Protein AF-A0A819VF96-F1 (afdb_monomer)

Sequence (65 aa):
QACAEFSALDGRAFQAMKGNGFQNLAQVLFDAGRSYNNSSIQVQDILPHPTTISRNVVRIYEQSK

pLDDT: mean 90.22, std 8.89, range [63.72, 97.75]

Solvent-accessible surface area (backbone atoms only — not comparable to full-atom values): 4065 Å² total; per-residue (Å²): 109,69,70,59,49,51,26,67,77,70,73,44,63,79,66,54,71,73,35,67,70,48,48,53,50,52,50,53,54,50,54,46,54,71,70,51,89,53,96,80,71,54,67,79,81,69,57,74,56,69,69,57,51,55,54,49,54,54,52,54,56,64,72,75,109

Organism: NCBI:txid392033

Secondary structure (DSSP, 8-state):
-HHHHHHHHTT--GGGGGSHHHHHHHHHHHHHHHH---TT--HHHHSPPHHHHHHHHHHHHHHT-

Foldseek 3Di:
DVLVCCCVVVVDDSCVCVDPVNVVVVVVVVVVCVVPPDPPDDPVVVDDDVVVVVVVVVVVVVVVD

InterPro domains:
  IPR018473 Hermes trasposase, DNA-binding domain [PF10683] (3-52)

Radius of g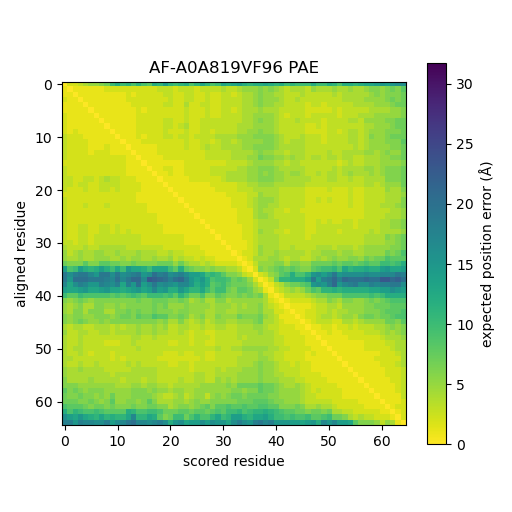yration: 14.43 Å; Cα contacts (8 Å, |Δi|>4): 11; chains: 1; bounding box: 32×28×35 Å

Structure (mmCIF, N/CA/C/O backbone):
data_AF-A0A819VF96-F1
#
_entry.id   AF-A0A819VF96-F1
#
loop_
_atom_site.group_PDB
_atom_site.id
_atom_site.type_symbol
_atom_site.label_atom_id
_atom_site.label_alt_id
_atom_site.label_comp_id
_atom_site.label_asym_id
_atom_site.label_entity_id
_atom_site.label_seq_id
_atom_site.pdbx_PDB_ins_code
_atom_site.Cartn_x
_atom_site.Cartn_y
_atom_site.Cartn_z
_atom_site.occupancy
_atom_site.B_iso_or_equiv
_atom_site.auth_seq_id
_atom_site.auth_comp_id
_atom_site.auth_asym_id
_atom_site.auth_atom_id
_atom_site.pdbx_PDB_model_num
ATOM 1 N N . GLN A 1 1 ? -4.972 -3.315 -15.394 1.00 84.69 1 GLN A N 1
ATOM 2 C CA . GLN A 1 1 ? -4.763 -4.697 -14.916 1.00 84.69 1 GLN A CA 1
ATOM 3 C C . GLN A 1 1 ? -4.299 -4.732 -13.458 1.00 84.69 1 GLN A C 1
ATOM 5 O O . GLN A 1 1 ? -4.990 -5.348 -12.661 1.00 84.69 1 GLN A O 1
ATOM 10 N N . ALA A 1 2 ? -3.258 -3.979 -13.079 1.00 93.06 2 ALA A N 1
ATOM 11 C CA . ALA A 1 2 ? -2.696 -3.963 -11.717 1.00 93.06 2 ALA 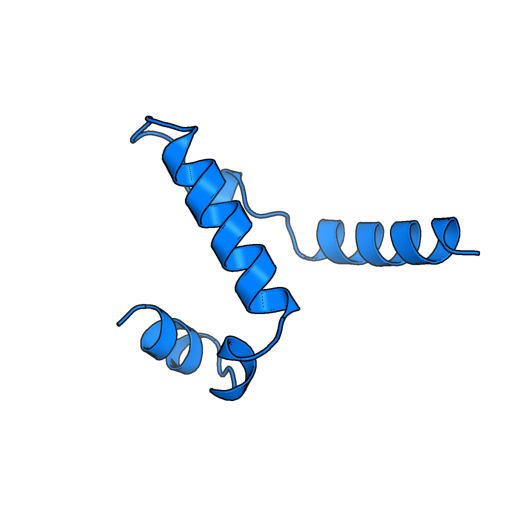A CA 1
ATOM 12 C C . ALA A 1 2 ? -3.715 -3.820 -10.560 1.00 93.06 2 ALA A C 1
ATOM 14 O O . ALA A 1 2 ? -3.630 -4.548 -9.580 1.00 93.06 2 ALA A O 1
ATOM 15 N N . CYS A 1 3 ? -4.725 -2.942 -10.661 1.00 94.19 3 CYS A N 1
ATOM 16 C CA . CYS A 1 3 ? -5.734 -2.812 -9.595 1.00 94.19 3 CYS A CA 1
ATOM 17 C C . CYS A 1 3 ? -6.607 -4.067 -9.423 1.00 94.19 3 CYS A C 1
ATOM 19 O O . CYS A 1 3 ? -7.030 -4.365 -8.311 1.00 94.19 3 CYS A O 1
ATOM 21 N N . ALA A 1 4 ? -6.886 -4.796 -10.507 1.00 96.19 4 ALA A N 1
ATOM 22 C CA . ALA A 1 4 ? -7.650 -6.039 -10.438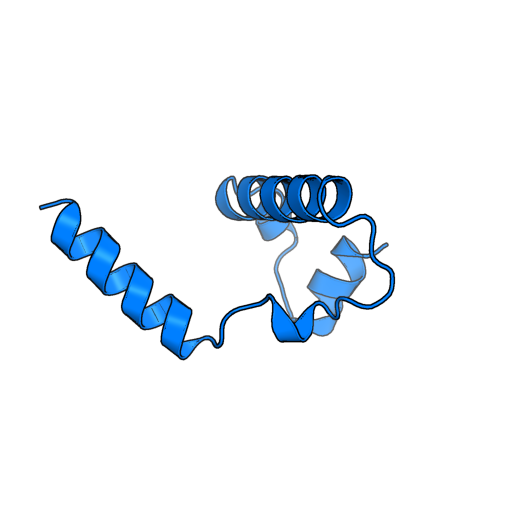 1.00 96.19 4 ALA A CA 1
ATOM 23 C C . ALA A 1 4 ? -6.822 -7.154 -9.780 1.00 96.19 4 ALA A C 1
ATOM 25 O O . ALA A 1 4 ? -7.341 -7.875 -8.934 1.00 96.19 4 ALA A O 1
ATOM 26 N N . GLU A 1 5 ? -5.530 -7.241 -10.112 1.00 97.38 5 GLU A N 1
ATOM 27 C CA . GLU A 1 5 ? -4.582 -8.171 -9.484 1.00 97.38 5 GLU A CA 1
ATOM 28 C C . GLU A 1 5 ? -4.402 -7.864 -7.998 1.00 97.38 5 GLU A C 1
ATOM 30 O O . GLU A 1 5 ? -4.535 -8.766 -7.182 1.00 97.38 5 GLU A O 1
ATOM 35 N N . PHE A 1 6 ? -4.218 -6.594 -7.630 1.00 96.00 6 PHE A N 1
ATOM 36 C CA . PHE A 1 6 ? -4.170 -6.166 -6.230 1.00 96.00 6 PHE A CA 1
ATOM 37 C C . PHE A 1 6 ? -5.424 -6.596 -5.454 1.00 96.00 6 PHE A C 1
ATOM 39 O O . PHE A 1 6 ? -5.325 -7.132 -4.355 1.00 96.00 6 PHE A O 1
ATOM 46 N N . SER A 1 7 ? -6.617 -6.425 -6.030 1.00 96.62 7 SER A N 1
ATOM 47 C CA . SER A 1 7 ? -7.851 -6.900 -5.395 1.00 96.62 7 SER A CA 1
ATOM 48 C C . SER A 1 7 ? -7.911 -8.418 -5.247 1.00 96.62 7 SER A C 1
ATOM 50 O O . SER A 1 7 ? -8.322 -8.901 -4.193 1.00 96.62 7 SER A O 1
ATOM 52 N N . ALA A 1 8 ? -7.532 -9.160 -6.287 1.00 97.50 8 ALA A N 1
ATOM 53 C CA . ALA A 1 8 ? -7.637 -10.613 -6.312 1.00 97.50 8 ALA A CA 1
ATOM 54 C C . ALA A 1 8 ? -6.593 -11.301 -5.419 1.00 97.50 8 ALA A C 1
ATOM 56 O O . ALA A 1 8 ? -6.936 -12.234 -4.698 1.00 97.50 8 ALA A O 1
ATOM 57 N N . LEU A 1 9 ? -5.342 -10.837 -5.452 1.00 97.75 9 LEU A N 1
ATOM 58 C CA . LEU A 1 9 ? -4.225 -11.430 -4.714 1.00 97.75 9 LEU A CA 1
ATOM 59 C C . LEU A 1 9 ? -4.274 -11.082 -3.222 1.00 97.75 9 LEU A C 1
ATOM 61 O O . LEU A 1 9 ? -4.024 -11.949 -2.388 1.00 97.75 9 LEU A O 1
ATOM 65 N N . ASP A 1 10 ? -4.672 -9.853 -2.882 1.00 97.06 10 ASP A N 1
ATOM 66 C CA . ASP A 1 10 ? -4.632 -9.361 -1.498 1.00 97.06 10 ASP A CA 1
ATOM 67 C C . ASP A 1 10 ? -6.014 -9.387 -0.816 1.00 97.06 10 ASP A C 1
ATOM 69 O O . ASP A 1 10 ? -6.177 -8.877 0.297 1.00 97.06 10 ASP A O 1
ATOM 73 N N . GLY A 1 11 ? -7.040 -9.925 -1.489 1.00 97.25 11 GLY A N 1
ATOM 74 C CA . GLY A 1 11 ? -8.409 -10.001 -0.969 1.00 97.25 11 GLY A CA 1
ATOM 75 C C . GLY A 1 11 ? -9.027 -8.629 -0.675 1.00 97.25 11 GLY A C 1
ATOM 76 O O . GLY A 1 11 ? -9.746 -8.461 0.313 1.00 97.25 11 GLY A O 1
ATOM 77 N N . ARG A 1 12 ? -8.721 -7.611 -1.490 1.00 97.06 12 ARG A N 1
ATOM 78 C CA . ARG A 1 12 ? -9.160 -6.225 -1.253 1.00 97.06 12 ARG A CA 1
ATOM 79 C C . ARG A 1 12 ? -10.454 -5.904 -1.988 1.00 97.06 12 ARG A C 1
ATOM 81 O O . ARG A 1 12 ? -10.578 -6.122 -3.192 1.00 97.06 12 ARG A O 1
ATOM 88 N N . ALA A 1 13 ? -11.392 -5.287 -1.270 1.00 97.38 13 ALA A N 1
ATOM 89 C CA . ALA A 1 13 ? -12.631 -4.781 -1.848 1.00 97.38 13 ALA A CA 1
ATOM 90 C C . ALA A 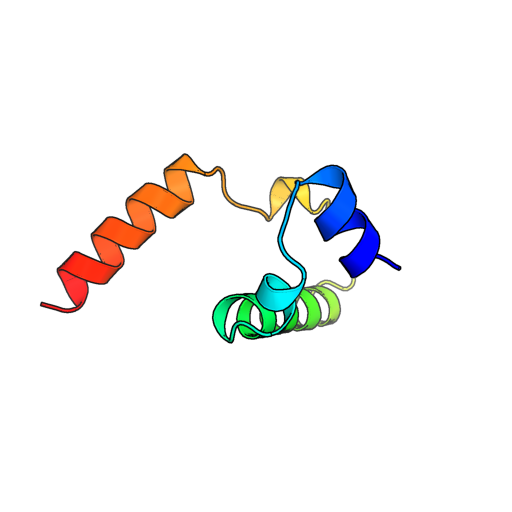1 13 ? -12.356 -3.714 -2.920 1.00 97.38 13 ALA A C 1
ATOM 92 O O . ALA A 1 13 ? -11.544 -2.814 -2.711 1.00 97.38 13 ALA A O 1
ATOM 93 N N . PHE A 1 14 ? -13.111 -3.742 -4.021 1.00 97.00 14 PHE A N 1
ATOM 94 C CA . PHE A 1 14 ? -12.937 -2.806 -5.143 1.00 97.00 14 PHE A CA 1
ATOM 95 C C . PHE A 1 14 ? -13.111 -1.331 -4.753 1.00 97.00 14 PHE A C 1
ATOM 97 O O . PHE A 1 14 ? -12.574 -0.437 -5.403 1.00 97.00 14 PHE A O 1
ATOM 104 N N . GLN A 1 15 ? -13.854 -1.056 -3.676 1.00 96.69 15 GLN A N 1
ATOM 105 C CA . GLN A 1 15 ? -14.027 0.306 -3.169 1.00 96.69 15 GLN A CA 1
ATOM 106 C C . GLN A 1 15 ? -12.734 0.896 -2.591 1.00 96.69 15 GLN A C 1
ATOM 108 O O . GLN A 1 15 ? -12.627 2.117 -2.510 1.00 96.69 15 GLN A O 1
ATOM 113 N N . ALA A 1 16 ? -11.736 0.073 -2.241 1.00 95.88 16 ALA A N 1
ATOM 114 C CA . ALA A 1 16 ? -10.448 0.554 -1.743 1.00 95.88 16 ALA A CA 1
ATOM 115 C C . ALA A 1 16 ? -9.780 1.536 -2.724 1.00 95.88 16 ALA A C 1
ATOM 117 O O . ALA A 1 16 ? -9.200 2.531 -2.301 1.00 95.88 16 ALA A O 1
ATOM 118 N N . MET A 1 17 ? -9.959 1.325 -4.032 1.00 95.56 17 MET A N 1
ATOM 119 C CA . MET A 1 17 ? -9.400 2.155 -5.105 1.00 95.56 17 MET A CA 1
ATOM 120 C C . MET A 1 17 ? -10.041 3.547 -5.177 1.00 95.56 17 MET A C 1
ATOM 122 O O . MET A 1 17 ? -9.463 4.475 -5.743 1.00 95.56 17 MET A O 1
ATOM 126 N N . LYS A 1 18 ? -11.241 3.707 -4.608 1.00 96.50 18 LYS A N 1
ATOM 127 C CA . LYS A 1 18 ? -11.927 5.001 -4.516 1.00 96.50 18 LYS A CA 1
ATOM 128 C C . LYS A 1 18 ? -11.538 5.794 -3.270 1.00 96.50 18 LYS A C 1
ATOM 130 O O . LYS A 1 18 ? -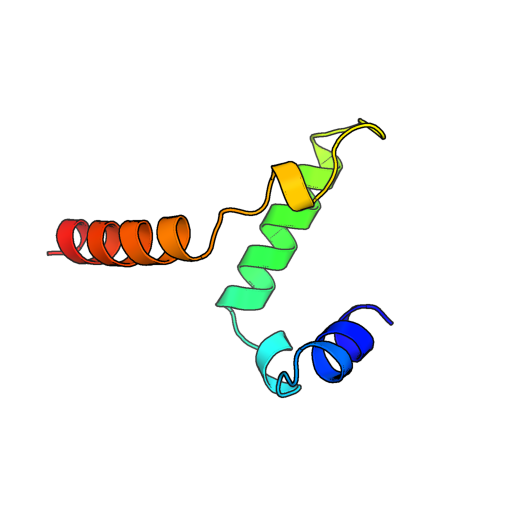11.908 6.956 -3.166 1.00 96.50 18 LYS A O 1
ATOM 135 N N . GLY A 1 19 ? -10.836 5.186 -2.315 1.00 96.44 19 GLY A N 1
ATOM 136 C CA . GLY A 1 19 ? -10.444 5.862 -1.086 1.00 96.44 19 GLY A CA 1
ATOM 137 C C . GLY A 1 19 ? -9.369 6.918 -1.337 1.00 96.44 19 GLY A C 1
ATOM 138 O O . GLY A 1 19 ? -8.348 6.627 -1.961 1.00 96.44 19 GLY A O 1
ATOM 139 N N . ASN A 1 20 ? -9.550 8.114 -0.770 1.00 97.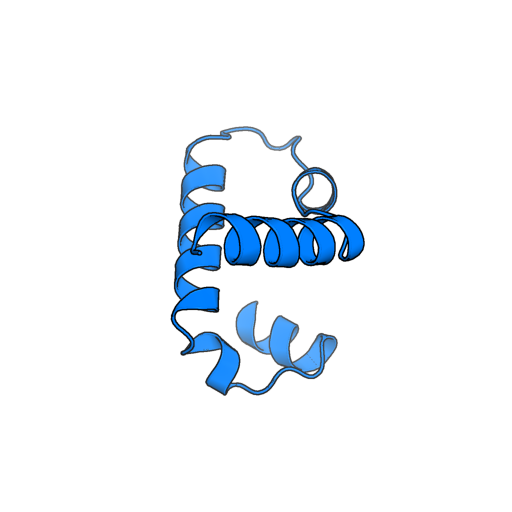06 20 ASN A N 1
ATOM 140 C CA . ASN A 1 20 ? -8.583 9.215 -0.886 1.00 97.06 20 ASN A CA 1
ATOM 141 C C . ASN A 1 20 ? -7.171 8.802 -0.436 1.00 97.06 20 ASN A C 1
ATOM 143 O O . ASN A 1 20 ? -6.187 9.195 -1.050 1.00 97.06 20 ASN A O 1
ATOM 147 N N . GLY A 1 21 ? -7.058 7.961 0.599 1.00 95.62 21 GLY A N 1
ATOM 148 C CA . GLY A 1 21 ? -5.764 7.447 1.059 1.00 95.62 21 GLY A CA 1
ATOM 149 C C . GLY A 1 21 ? -5.033 6.611 0.003 1.00 95.62 21 GLY A C 1
ATOM 150 O O . GLY A 1 21 ? -3.833 6.788 -0.187 1.00 95.62 21 GLY A O 1
ATOM 151 N N . PHE A 1 22 ? -5.752 5.747 -0.723 1.00 95.56 22 PHE A N 1
ATOM 152 C CA . PHE A 1 22 ? -5.170 4.951 -1.806 1.00 95.56 22 PHE A CA 1
ATOM 153 C C . PHE A 1 22 ? -4.762 5.834 -2.990 1.00 95.56 22 PHE A C 1
ATOM 155 O O . PHE A 1 22 ? -3.661 5.682 -3.508 1.00 95.56 22 PHE A O 1
ATOM 162 N N . GLN A 1 23 ? -5.613 6.784 -3.389 1.00 96.75 23 GLN A N 1
ATOM 163 C CA . GLN A 1 23 ? -5.314 7.701 -4.496 1.00 96.75 23 GLN A CA 1
ATOM 164 C C . GLN A 1 23 ? -4.104 8.591 -4.191 1.00 96.75 23 GLN A C 1
ATOM 166 O O . GLN A 1 23 ? -3.216 8.722 -5.031 1.00 96.75 23 GLN A O 1
ATOM 171 N N . ASN A 1 24 ? -4.017 9.125 -2.970 1.00 97.00 24 ASN A N 1
ATOM 172 C CA . ASN A 1 24 ? -2.868 9.914 -2.530 1.00 97.00 24 ASN A CA 1
ATOM 173 C C . ASN A 1 24 ? -1.583 9.077 -2.518 1.00 97.00 24 ASN A C 1
ATOM 175 O O . ASN A 1 24 ? -0.550 9.538 -2.997 1.00 97.00 24 ASN A O 1
ATOM 179 N N . LEU A 1 25 ? -1.639 7.835 -2.023 1.00 94.06 25 LEU A N 1
ATOM 180 C CA . LEU A 1 25 ? -0.497 6.920 -2.070 1.00 94.06 25 LEU A CA 1
ATOM 181 C C . LEU A 1 25 ? -0.063 6.633 -3.515 1.00 94.06 25 LEU A C 1
ATOM 183 O O . LEU A 1 25 ? 1.124 6.708 -3.821 1.00 94.06 25 LEU A O 1
ATOM 187 N N . ALA A 1 26 ? -1.011 6.337 -4.407 1.00 93.69 26 ALA A N 1
ATOM 188 C CA . ALA A 1 26 ? -0.724 6.071 -5.813 1.00 93.69 26 ALA A CA 1
ATOM 189 C C . ALA A 1 26 ? -0.055 7.274 -6.495 1.00 93.69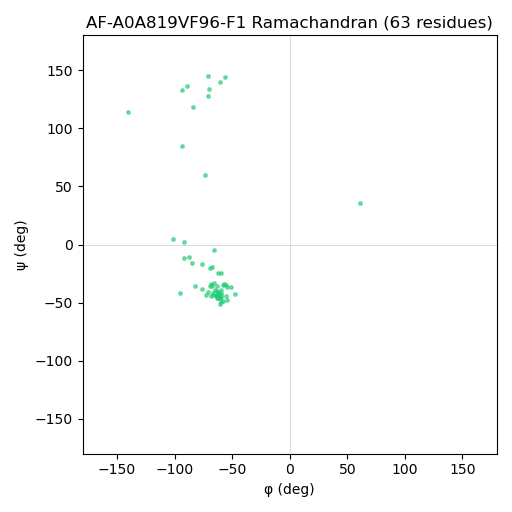 26 ALA A C 1
ATOM 191 O O . ALA A 1 26 ? 0.918 7.094 -7.227 1.00 93.69 26 ALA A O 1
ATOM 192 N N . GLN A 1 27 ? -0.522 8.492 -6.206 1.00 94.94 27 GLN A N 1
ATOM 193 C CA . GLN A 1 27 ? 0.081 9.722 -6.715 1.00 94.94 27 GLN A CA 1
ATOM 194 C C . GLN A 1 27 ? 1.527 9.890 -6.224 1.00 94.94 27 GLN A C 1
ATOM 196 O O . GLN A 1 27 ? 2.419 10.127 -7.035 1.00 94.94 27 GLN A O 1
ATOM 201 N N . VAL A 1 28 ? 1.784 9.677 -4.927 1.00 91.56 28 VAL A N 1
ATOM 202 C CA . VAL A 1 28 ? 3.141 9.744 -4.351 1.00 91.56 28 VAL A CA 1
ATOM 203 C C . VAL A 1 28 ? 4.081 8.735 -5.012 1.00 91.56 28 VAL A C 1
ATOM 205 O O . VAL A 1 28 ? 5.200 9.090 -5.379 1.00 91.56 28 VAL A O 1
ATOM 208 N N . LEU A 1 29 ? 3.637 7.489 -5.202 1.00 89.19 29 LEU A N 1
ATOM 209 C CA . LEU A 1 29 ? 4.440 6.456 -5.864 1.00 89.19 29 LEU A CA 1
ATOM 210 C C . LEU A 1 29 ? 4.716 6.802 -7.334 1.00 89.19 29 LEU A C 1
ATOM 212 O O . LEU A 1 29 ? 5.826 6.587 -7.821 1.00 89.19 29 LEU A O 1
ATOM 216 N N . PHE A 1 30 ? 3.735 7.371 -8.035 1.00 88.50 30 PHE A N 1
ATOM 217 C CA . PHE A 1 30 ? 3.889 7.806 -9.422 1.00 88.50 30 PHE A CA 1
ATOM 218 C C . PHE A 1 30 ? 4.873 8.977 -9.561 1.00 88.50 30 PHE A C 1
ATOM 220 O O . PHE A 1 30 ? 5.736 8.962 -10.441 1.00 88.50 30 PHE A O 1
ATOM 227 N N . ASP A 1 31 ? 4.791 9.972 -8.677 1.00 89.56 31 ASP A N 1
ATOM 228 C CA . ASP A 1 31 ? 5.709 11.115 -8.668 1.00 89.56 31 ASP A CA 1
ATOM 229 C C . ASP A 1 31 ? 7.130 10.710 -8.251 1.00 89.56 31 ASP A C 1
ATOM 231 O O . ASP A 1 31 ? 8.110 11.196 -8.828 1.00 89.56 31 ASP A O 1
ATOM 235 N N . ALA A 1 32 ? 7.258 9.759 -7.320 1.00 84.12 32 ALA A N 1
ATOM 236 C CA . ALA A 1 32 ? 8.535 9.131 -7.001 1.00 84.12 32 ALA A CA 1
ATOM 237 C C . ALA A 1 32 ? 9.116 8.434 -8.239 1.00 84.12 32 ALA A C 1
ATOM 239 O O . ALA A 1 32 ? 10.252 8.713 -8.612 1.00 84.12 32 ALA A O 1
ATOM 240 N N . GLY A 1 33 ? 8.330 7.613 -8.942 1.00 84.56 33 GLY A N 1
ATOM 241 C CA . GLY A 1 33 ? 8.763 6.954 -10.180 1.00 84.56 33 GLY A CA 1
ATOM 242 C C . GLY A 1 33 ? 9.221 7.930 -11.270 1.00 84.56 33 GLY A C 1
ATOM 243 O O . GLY A 1 33 ? 10.174 7.646 -11.987 1.00 84.56 33 GLY A O 1
ATOM 244 N N . ARG A 1 34 ? 8.606 9.117 -11.362 1.00 84.12 34 ARG A N 1
ATOM 245 C CA . ARG A 1 34 ? 9.054 10.184 -12.276 1.00 84.12 34 ARG A CA 1
ATOM 246 C C . ARG A 1 34 ? 10.403 10.785 -11.867 1.00 84.12 34 ARG A C 1
ATOM 248 O O . ARG A 1 34 ? 11.172 11.200 -12.727 1.00 84.12 34 ARG A O 1
ATOM 255 N N . SER A 1 35 ? 10.666 10.858 -10.565 1.00 82.06 35 SER A N 1
ATOM 256 C CA . SER A 1 35 ? 11.874 11.471 -9.999 1.00 82.06 35 SER A CA 1
ATOM 257 C C . SER A 1 35 ? 13.069 10.515 -10.014 1.00 82.06 35 SER A C 1
ATOM 259 O O . SER A 1 35 ? 14.204 10.928 -10.247 1.00 82.06 35 SER A O 1
ATOM 261 N N . TYR A 1 36 ? 12.819 9.224 -9.804 1.00 73.12 36 TYR A N 1
ATOM 262 C CA . TYR A 1 36 ? 13.827 8.176 -9.845 1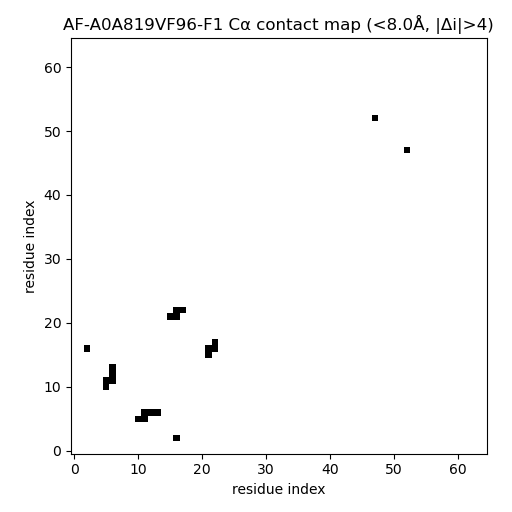.00 73.12 36 TYR A CA 1
ATOM 263 C C . TYR A 1 36 ? 13.884 7.561 -11.248 1.00 73.12 36 TYR A C 1
ATOM 265 O O . TYR A 1 36 ? 13.282 6.525 -11.512 1.00 73.12 36 TYR A O 1
ATOM 273 N N . ASN A 1 37 ? 14.643 8.176 -12.159 1.00 65.38 37 ASN A N 1
ATOM 274 C CA . ASN A 1 37 ? 14.968 7.578 -13.460 1.00 65.38 37 ASN A CA 1
ATOM 275 C C . ASN A 1 37 ? 16.004 6.449 -13.300 1.00 65.38 37 ASN A C 1
ATOM 277 O O . ASN A 1 37 ? 17.134 6.555 -13.776 1.00 65.38 37 ASN A O 1
ATOM 281 N N . ASN A 1 38 ? 15.672 5.412 -12.530 1.00 63.72 38 ASN A N 1
ATOM 282 C CA . ASN A 1 38 ? 16.603 4.337 -12.232 1.00 63.72 38 ASN A CA 1
ATOM 283 C C . ASN A 1 38 ? 15.912 2.970 -12.234 1.00 63.72 38 ASN A C 1
ATOM 285 O O . ASN A 1 38 ? 15.109 2.651 -11.360 1.00 63.72 38 ASN A O 1
ATOM 289 N N . SER A 1 39 ? 16.296 2.139 -13.201 1.00 67.94 39 SER A N 1
ATOM 290 C CA . SER A 1 39 ? 15.882 0.741 -13.350 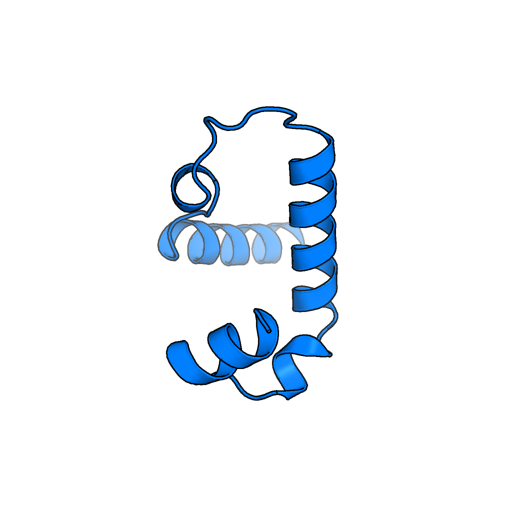1.00 67.94 39 SER A CA 1
ATOM 291 C C . SER A 1 39 ? 16.381 -0.177 -12.223 1.00 67.94 39 SER A C 1
ATOM 293 O O . SER A 1 39 ? 16.036 -1.355 -12.208 1.00 67.94 39 SER A O 1
ATOM 295 N N . SER A 1 40 ? 17.204 0.327 -11.295 1.00 72.12 40 SER A N 1
ATOM 296 C CA . SER A 1 40 ? 17.761 -0.460 -10.191 1.00 72.12 40 SER A CA 1
ATOM 297 C C . SER A 1 40 ? 16.932 -0.438 -8.905 1.00 72.12 40 SER A C 1
ATOM 299 O O . SER A 1 40 ? 17.251 -1.195 -7.991 1.00 72.12 40 SER A O 1
ATOM 301 N N . ILE A 1 41 ? 15.925 0.434 -8.779 1.00 75.81 41 ILE A N 1
ATOM 302 C CA . ILE A 1 41 ? 15.164 0.541 -7.530 1.00 75.81 41 ILE A CA 1
ATOM 303 C C . ILE A 1 41 ? 14.069 -0.525 -7.503 1.00 75.81 41 ILE A C 1
ATOM 305 O O . ILE A 1 41 ? 13.160 -0.518 -8.333 1.00 75.81 41 ILE A O 1
ATOM 309 N N . GLN A 1 42 ? 14.143 -1.425 -6.524 1.00 82.31 42 GLN A N 1
ATOM 310 C CA . GLN A 1 42 ? 13.104 -2.417 -6.281 1.00 82.31 42 GLN A CA 1
ATOM 311 C C . GLN A 1 42 ? 12.064 -1.850 -5.312 1.00 82.31 42 GLN A C 1
ATOM 313 O O . GLN A 1 42 ? 12.396 -1.250 -4.292 1.00 82.31 42 GLN A O 1
ATOM 318 N N . VAL A 1 43 ? 10.780 -2.069 -5.605 1.00 80.94 43 VAL A N 1
ATOM 319 C CA . VAL A 1 43 ? 9.660 -1.552 -4.793 1.00 80.94 43 VAL A CA 1
ATOM 320 C C . VAL A 1 43 ? 9.740 -2.025 -3.334 1.00 80.94 43 VAL A C 1
ATOM 322 O O . VAL A 1 43 ? 9.416 -1.270 -2.419 1.00 80.94 43 VAL A O 1
ATOM 325 N N . GLN A 1 44 ? 10.225 -3.249 -3.111 1.00 83.38 44 GLN A N 1
ATOM 326 C CA . GLN A 1 44 ? 10.411 -3.836 -1.780 1.00 83.38 44 GLN A CA 1
ATOM 327 C C . GLN A 1 44 ? 11.415 -3.075 -0.898 1.00 83.38 44 GLN A C 1
ATOM 329 O O . GLN A 1 44 ? 11.306 -3.139 0.322 1.00 83.38 44 GLN A O 1
ATOM 334 N N . ASP A 1 45 ? 12.345 -2.330 -1.503 1.00 80.94 45 ASP A N 1
ATOM 335 C CA . ASP A 1 45 ? 13.342 -1.541 -0.772 1.00 80.94 45 ASP A CA 1
ATOM 336 C C . ASP A 1 45 ? 12.796 -0.159 -0.375 1.00 80.94 45 ASP A C 1
ATOM 338 O O . ASP A 1 45 ? 13.359 0.516 0.486 1.00 80.94 45 ASP A O 1
ATOM 342 N N . ILE A 1 46 ? 11.689 0.272 -0.995 1.00 83.31 46 ILE A N 1
ATOM 343 C CA . ILE A 1 46 ? 11.031 1.556 -0.721 1.00 83.31 46 ILE A CA 1
ATOM 344 C C . ILE A 1 46 ? 9.886 1.387 0.280 1.00 83.31 46 ILE A C 1
ATOM 346 O O . ILE A 1 46 ? 9.678 2.241 1.147 1.00 83.31 46 ILE A O 1
ATOM 350 N N . LEU A 1 47 ? 9.090 0.324 0.136 1.00 90.06 47 LEU A N 1
ATOM 351 C CA . LEU A 1 47 ? 7.888 0.155 0.945 1.00 90.06 47 LEU A CA 1
ATOM 352 C C . LEU A 1 47 ? 8.250 -0.173 2.404 1.00 90.06 47 LEU A C 1
ATOM 354 O O . LEU A 1 47 ? 8.992 -1.119 2.666 1.00 90.06 47 LEU A O 1
ATOM 358 N N . PRO A 1 48 ? 7.710 0.570 3.386 1.00 92.31 48 PRO A N 1
ATOM 359 C CA . PRO A 1 48 ? 8.031 0.335 4.784 1.00 92.31 48 PRO A CA 1
ATOM 360 C C . PRO A 1 48 ? 7.399 -0.965 5.292 1.00 92.31 48 PRO A C 1
ATOM 362 O O . PRO A 1 48 ? 6.257 -1.295 4.971 1.00 92.31 48 PRO A O 1
ATOM 365 N N . HIS A 1 49 ? 8.109 -1.650 6.191 1.00 94.69 49 HIS A N 1
ATOM 366 C CA . HIS A 1 49 ? 7.556 -2.784 6.929 1.00 94.69 49 HIS A CA 1
ATOM 367 C C . HIS A 1 49 ? 6.275 -2.373 7.694 1.00 94.69 49 HIS A C 1
ATOM 369 O O . HIS A 1 49 ? 6.236 -1.268 8.251 1.00 94.69 49 HIS A O 1
ATOM 375 N N . PRO A 1 50 ? 5.251 -3.244 7.823 1.00 95.31 50 PRO A N 1
ATOM 376 C CA . PRO A 1 50 ? 4.007 -2.924 8.535 1.00 95.31 50 PRO A CA 1
ATOM 377 C C . PRO A 1 50 ? 4.209 -2.363 9.952 1.00 95.31 50 PRO A C 1
ATOM 379 O O . PRO A 1 50 ? 3.514 -1.436 10.365 1.00 95.31 50 PRO A O 1
ATOM 382 N N . THR A 1 51 ? 5.213 -2.856 10.683 1.00 96.94 51 THR A N 1
ATOM 383 C CA . THR A 1 51 ? 5.594 -2.328 12.009 1.00 96.94 51 THR A CA 1
ATOM 384 C C . THR A 1 51 ? 5.991 -0.852 11.964 1.00 96.94 51 THR A C 1
ATOM 386 O O . THR A 1 51 ? 5.644 -0.090 12.866 1.00 96.94 51 THR A O 1
ATOM 389 N N . THR A 1 52 ? 6.697 -0.424 10.916 1.00 95.88 52 THR A N 1
ATOM 390 C CA . THR A 1 52 ? 7.086 0.978 10.720 1.00 95.88 52 THR A CA 1
ATOM 391 C C . THR A 1 52 ? 5.858 1.849 10.477 1.00 95.88 52 THR A C 1
ATOM 393 O O . THR A 1 52 ? 5.751 2.926 11.063 1.00 95.88 52 THR A O 1
ATOM 396 N N . ILE A 1 53 ? 4.897 1.364 9.681 1.00 95.88 53 ILE A N 1
ATOM 397 C CA . ILE A 1 53 ? 3.618 2.052 9.452 1.00 95.88 53 ILE A CA 1
ATOM 398 C C . ILE A 1 53 ? 2.864 2.203 10.777 1.00 95.88 53 ILE A C 1
ATOM 400 O O . ILE A 1 53 ? 2.492 3.316 11.140 1.00 95.88 53 ILE A O 1
ATOM 404 N N . SER A 1 54 ? 2.704 1.112 11.534 1.00 95.94 54 SER A N 1
ATOM 405 C CA . SER A 1 54 ? 2.000 1.117 12.822 1.00 95.94 54 SER A CA 1
ATOM 406 C C . SER A 1 54 ? 2.576 2.150 13.795 1.00 95.94 54 SER A C 1
ATOM 408 O O . SER A 1 54 ? 1.827 2.956 14.347 1.00 95.94 54 SER A O 1
ATOM 410 N N . ARG A 1 55 ? 3.905 2.192 13.955 1.00 96.12 55 ARG A N 1
ATOM 411 C CA . ARG A 1 55 ? 4.570 3.172 14.829 1.00 96.12 55 ARG A CA 1
ATOM 412 C C . ARG A 1 55 ? 4.365 4.609 14.353 1.00 96.12 55 ARG A C 1
ATOM 414 O O . ARG A 1 55 ? 4.136 5.498 15.167 1.00 96.12 55 ARG A O 1
ATOM 421 N N . ASN A 1 56 ? 4.419 4.845 13.042 1.00 95.56 56 ASN A N 1
ATOM 422 C CA . ASN A 1 56 ? 4.204 6.181 12.492 1.00 95.56 56 ASN A CA 1
ATOM 423 C C . ASN A 1 56 ? 2.766 6.671 12.667 1.00 95.56 56 ASN A C 1
ATOM 425 O O . ASN A 1 56 ? 2.573 7.856 12.921 1.00 95.56 56 ASN A O 1
ATOM 429 N N . VAL A 1 57 ? 1.770 5.788 12.576 1.00 95.25 57 VAL A N 1
ATOM 430 C CA . VAL A 1 57 ? 0.368 6.151 12.835 1.00 95.25 57 VAL A CA 1
ATOM 431 C C . VAL A 1 57 ? 0.193 6.643 14.274 1.00 95.25 57 VAL A C 1
ATOM 433 O O . VAL A 1 57 ? -0.407 7.696 14.478 1.00 95.25 57 VAL A O 1
ATOM 436 N N . VAL A 1 58 ? 0.770 5.936 15.254 1.00 94.75 58 VAL A N 1
ATOM 437 C CA . VAL A 1 58 ? 0.743 6.353 16.670 1.00 94.75 58 VAL A CA 1
ATOM 438 C C . VAL A 1 58 ? 1.375 7.735 16.838 1.00 94.75 58 VAL A C 1
ATOM 440 O O . VAL A 1 58 ? 0.753 8.636 17.394 1.00 94.75 58 VAL A O 1
ATOM 443 N N . ARG A 1 59 ? 2.562 7.940 16.260 1.00 94.38 59 ARG A N 1
ATOM 444 C CA . ARG A 1 59 ? 3.274 9.222 16.321 1.00 94.38 59 ARG A CA 1
ATOM 445 C C . ARG A 1 59 ? 2.477 10.381 15.706 1.00 94.38 59 ARG A C 1
ATOM 447 O O . ARG A 1 59 ? 2.456 11.470 16.269 1.00 94.38 59 ARG A O 1
ATOM 454 N N . ILE A 1 60 ? 1.846 10.180 14.545 1.00 93.75 60 ILE A N 1
ATOM 455 C CA . ILE A 1 60 ? 1.033 11.220 13.884 1.00 93.75 60 ILE A CA 1
ATOM 456 C C . ILE A 1 60 ? -0.152 11.614 14.769 1.00 93.75 60 ILE A C 1
ATOM 458 O O . ILE A 1 60 ? -0.463 12.798 14.899 1.00 93.75 60 ILE A O 1
ATOM 462 N N . TYR A 1 61 ? -0.795 10.628 15.394 1.00 93.94 61 TYR A N 1
ATOM 463 C CA . TYR A 1 61 ? -1.899 10.872 16.311 1.00 93.94 61 TYR A CA 1
ATOM 464 C C . TYR A 1 61 ? -1.457 11.687 17.537 1.00 93.94 61 TYR A C 1
ATOM 466 O O . TYR A 1 61 ? -2.132 12.644 17.905 1.00 93.94 61 TYR A O 1
ATOM 474 N N . GLU A 1 62 ? -0.307 11.359 18.129 1.00 93.56 62 GLU A N 1
ATOM 475 C CA . GLU A 1 62 ? 0.257 12.090 19.273 1.00 93.56 62 GLU A CA 1
ATOM 476 C C . GLU A 1 62 ? 0.615 13.544 18.943 1.00 93.56 62 GLU A C 1
ATOM 478 O O . GLU A 1 62 ? 0.422 14.414 19.781 1.00 93.56 62 GLU A O 1
ATOM 483 N N . GLN A 1 63 ? 1.090 13.823 17.726 1.00 90.44 63 GLN A N 1
ATOM 484 C CA . GLN A 1 63 ? 1.424 15.181 17.266 1.00 90.44 63 GLN A CA 1
ATOM 485 C C . GLN A 1 63 ? 0.206 16.040 16.912 1.00 90.44 63 GLN A C 1
ATOM 487 O O . GLN A 1 63 ? 0.332 17.252 16.765 1.00 90.44 63 GLN A O 1
ATOM 492 N N . SER A 1 64 ? -0.950 15.407 16.712 1.00 87.00 64 SER A N 1
ATOM 493 C CA . SER A 1 64 ? -2.201 16.087 16.359 1.00 87.00 64 SER A CA 1
ATOM 494 C C . SER A 1 64 ? -3.037 16.458 17.594 1.00 87.00 64 SER A C 1
ATOM 496 O O . SER A 1 64 ? -4.153 16.955 17.440 1.00 87.00 64 SER A O 1
ATOM 498 N N . LYS A 1 65 ? -2.523 16.176 18.798 1.00 65.00 65 LYS A N 1
ATOM 499 C CA . LYS A 1 65 ? -3.050 16.626 20.092 1.00 65.00 65 LYS A CA 1
ATOM 500 C C . LYS A 1 65 ? -2.320 17.878 20.555 1.00 65.00 65 LYS A C 1
ATOM 502 O O . LYS A 1 65 ? -3.008 18.724 21.161 1.00 65.00 65 LYS A O 1
#

Mean predicted aligned error: 4.5 Å

Nearest PDB structures (foldseek):
  4d1q-assembly1_A-2  TM=9.594E-01  e=4.374E-03  Musca domestica
  4d1q-assembly1_B  TM=9.614E-01  e=5.507E-03  Musca domestica
  2bw3-assembly1_A  TM=9.612E-01  e=8.728E-03  Musca domestica
  6dww-assembly1_A  TM=9.517E-01  e=1.187E-02  Musca domestica
  8sjd-assembly1_D  TM=9.110E-01  e=8.083E-03  Musca domestica